Protein AF-A0A8T4S093-F1 (afdb_monomer)

Solvent-accessible surface area (backbone atoms only — not comparable to full-atom values): 8657 Å² total; per-residue (Å²): 96,50,71,51,49,51,52,54,47,57,54,50,24,70,77,68,69,45,74,63,72,78,80,44,56,92,46,58,58,62,75,50,86,67,68,88,56,41,54,58,52,50,52,47,36,49,45,55,54,42,50,59,53,42,51,57,48,46,31,45,76,56,46,54,94,47,70,65,33,54,50,51,38,62,74,49,51,79,72,52,46,51,54,55,48,55,51,42,52,52,41,51,50,53,50,50,51,52,52,55,37,60,73,74,58,42,70,68,52,32,45,52,49,56,41,56,47,57,69,49,41,65,64,52,48,54,56,51,50,54,54,53,49,54,49,59,51,50,63,57,54,52,53,61,56,51,63,70,61,73,81,79,130

Structure (mmCIF, N/CA/C/O backbone):
data_AF-A0A8T4S093-F1
#
_entry.id   AF-A0A8T4S093-F1
#
loop_
_atom_site.group_PDB
_atom_site.id
_atom_site.type_symbol
_atom_site.label_atom_id
_atom_site.label_alt_id
_atom_site.label_comp_id
_atom_site.label_asym_id
_atom_site.label_entity_id
_atom_site.label_seq_id
_atom_site.pdbx_PDB_ins_code
_atom_site.Cartn_x
_atom_site.Cartn_y
_atom_site.Cartn_z
_atom_site.occupancy
_atom_site.B_iso_or_equiv
_atom_site.auth_seq_id
_atom_site.auth_comp_id
_atom_site.auth_asym_id
_atom_site.auth_atom_id
_atom_site.pdbx_PDB_model_num
ATOM 1 N N . MET A 1 1 ? 2.938 11.366 22.147 1.00 62.44 1 MET A N 1
ATOM 2 C CA . MET A 1 1 ? 2.253 11.247 20.845 1.00 62.44 1 MET A CA 1
ATOM 3 C C . MET A 1 1 ? 2.481 9.872 20.231 1.00 62.44 1 MET A C 1
ATOM 5 O O . MET A 1 1 ? 1.595 9.044 20.375 1.00 62.44 1 MET A O 1
ATOM 9 N N . ALA A 1 2 ? 3.672 9.538 19.713 1.00 69.19 2 ALA A N 1
ATOM 10 C CA . ALA A 1 2 ? 3.949 8.188 19.184 1.00 69.19 2 ALA A CA 1
ATOM 11 C C . ALA A 1 2 ? 3.668 7.047 20.194 1.00 69.19 2 ALA A C 1
ATOM 13 O O . ALA A 1 2 ? 3.056 6.035 19.854 1.00 69.19 2 ALA A O 1
ATOM 14 N N . ASP A 1 3 ? 4.028 7.242 21.469 1.00 78.38 3 ASP A N 1
ATOM 15 C CA . ASP A 1 3 ? 3.735 6.274 22.539 1.00 78.38 3 ASP A CA 1
ATOM 16 C C . ASP A 1 3 ? 2.236 6.120 22.844 1.00 78.38 3 ASP A C 1
ATOM 18 O O . ASP A 1 3 ? 1.804 5.084 23.350 1.00 78.38 3 ASP A O 1
ATOM 22 N N . GLU A 1 4 ? 1.434 7.144 22.560 1.00 83.38 4 GLU A N 1
ATOM 23 C CA . GLU A 1 4 ? -0.010 7.151 22.801 1.00 83.38 4 GLU A CA 1
ATOM 24 C C . GLU A 1 4 ? -0.753 6.418 21.684 1.00 83.38 4 GLU A C 1
ATOM 26 O O . GLU A 1 4 ? -1.546 5.518 21.963 1.00 83.38 4 GLU A O 1
ATOM 31 N N . VAL A 1 5 ? -0.390 6.703 20.429 1.00 86.25 5 VAL A N 1
ATOM 32 C CA . VAL A 1 5 ? -0.848 5.965 19.243 1.00 86.25 5 VAL A CA 1
ATOM 33 C C . VAL A 1 5 ? -0.548 4.473 19.391 1.00 86.25 5 VAL A C 1
ATOM 35 O O . VAL A 1 5 ? -1.433 3.635 19.213 1.00 86.25 5 VAL A O 1
ATOM 38 N N . ARG A 1 6 ? 0.677 4.122 19.806 1.00 86.31 6 ARG A N 1
ATOM 39 C CA . ARG A 1 6 ? 1.077 2.726 20.025 1.00 86.31 6 ARG A CA 1
ATOM 40 C C . ARG A 1 6 ? 0.246 2.047 21.117 1.00 86.31 6 ARG A C 1
ATOM 42 O O . ARG A 1 6 ? -0.212 0.924 20.920 1.00 86.31 6 ARG A O 1
ATOM 49 N N . LYS A 1 7 ? 0.021 2.710 22.258 1.00 88.25 7 LYS A N 1
ATOM 50 C CA . LYS A 1 7 ? -0.815 2.162 23.344 1.00 88.25 7 LYS A CA 1
ATOM 51 C C . LYS A 1 7 ? -2.244 1.910 22.879 1.00 88.25 7 LYS A C 1
ATOM 53 O O . LYS A 1 7 ? -2.767 0.818 23.095 1.00 88.25 7 LYS A O 1
ATOM 58 N N . ARG A 1 8 ? -2.846 2.890 22.203 1.00 89.00 8 ARG A N 1
ATOM 59 C CA . ARG A 1 8 ? -4.214 2.783 21.696 1.00 89.00 8 ARG A CA 1
ATOM 60 C C . ARG A 1 8 ? -4.344 1.680 20.649 1.00 89.00 8 ARG A C 1
ATOM 62 O O . ARG A 1 8 ? -5.293 0.898 20.689 1.00 89.00 8 ARG A O 1
ATOM 69 N N . TYR A 1 9 ? -3.364 1.563 19.759 1.00 90.81 9 TYR A N 1
ATOM 70 C CA . TYR A 1 9 ? -3.317 0.474 18.792 1.00 90.81 9 TYR A CA 1
ATOM 71 C C . TYR A 1 9 ? -3.250 -0.896 19.475 1.00 90.81 9 TYR A C 1
ATOM 73 O O . TYR A 1 9 ? -3.978 -1.801 19.085 1.00 90.81 9 TYR A O 1
ATOM 81 N N . GLU A 1 10 ? -2.444 -1.066 20.527 1.00 90.56 10 GLU A N 1
ATOM 82 C CA . GLU A 1 10 ? -2.359 -2.343 21.252 1.00 90.56 10 GLU A CA 1
ATOM 83 C C . GLU A 1 10 ? -3.682 -2.741 21.937 1.00 90.56 10 GLU A C 1
ATOM 85 O O . GLU A 1 10 ? -3.986 -3.933 22.045 1.00 90.56 10 GLU A O 1
ATOM 90 N N . GLU A 1 11 ? -4.508 -1.780 22.359 1.00 91.69 11 GLU A N 1
ATOM 91 C CA . GLU A 1 11 ? -5.872 -2.051 22.835 1.00 91.69 11 GLU A CA 1
ATOM 92 C C . GLU A 1 11 ? -6.772 -2.562 21.701 1.00 91.69 11 GLU A C 1
ATOM 94 O O . GLU A 1 11 ? -7.404 -3.618 21.822 1.00 91.69 11 GLU A O 1
ATOM 99 N N . LEU A 1 12 ? -6.786 -1.848 20.572 1.00 91.81 12 LEU A N 1
ATOM 100 C CA . LEU A 1 12 ? -7.588 -2.191 19.393 1.00 91.81 12 LEU A CA 1
ATOM 101 C C . LEU A 1 12 ? -7.156 -3.524 18.778 1.00 91.81 12 LEU A C 1
ATOM 103 O O . LEU A 1 12 ? -7.988 -4.335 18.375 1.00 91.81 12 LEU A O 1
ATOM 107 N N . LYS A 1 13 ? -5.856 -3.805 18.786 1.00 92.44 13 LYS A N 1
ATOM 108 C CA . LYS A 1 13 ? -5.265 -5.061 18.336 1.00 92.44 13 LYS A CA 1
ATOM 109 C C . LYS A 1 13 ? -5.773 -6.252 19.130 1.00 92.44 13 LYS A C 1
ATOM 111 O O . LYS A 1 13 ? -6.075 -7.281 18.534 1.00 92.44 13 LYS A O 1
ATOM 116 N N . LYS A 1 14 ? -5.924 -6.128 20.451 1.00 92.19 14 LYS A N 1
ATOM 117 C CA . LYS A 1 14 ? -6.518 -7.192 21.279 1.00 92.19 14 LYS A CA 1
ATOM 118 C C . LYS A 1 14 ? -8.002 -7.379 20.973 1.00 92.19 14 LYS A C 1
ATOM 120 O O . LYS A 1 14 ? -8.459 -8.517 20.904 1.00 92.19 14 LYS A O 1
ATOM 125 N N . ARG A 1 15 ? -8.734 -6.279 20.766 1.00 92.50 15 ARG A N 1
ATOM 126 C CA . ARG A 1 15 ? -10.174 -6.294 20.462 1.00 92.50 15 ARG A CA 1
ATOM 127 C C . ARG A 1 15 ? -10.480 -6.923 19.099 1.00 92.50 15 ARG A C 1
ATOM 129 O O . ARG A 1 15 ? -11.417 -7.707 18.999 1.00 92.50 15 ARG A O 1
ATOM 136 N N . HIS A 1 16 ? -9.664 -6.627 18.087 1.00 92.25 16 HIS A N 1
ATOM 137 C CA . HIS A 1 16 ? -9.928 -6.978 16.683 1.00 92.25 16 HIS A CA 1
ATOM 138 C C . HIS A 1 16 ? -8.949 -7.980 16.067 1.00 92.25 16 HIS A C 1
ATOM 140 O O . HIS A 1 16 ? -9.084 -8.335 14.901 1.00 92.25 16 HIS A O 1
ATOM 146 N N . LYS A 1 17 ? -7.970 -8.472 16.837 1.00 92.19 17 LYS A N 1
ATOM 147 C CA . LYS A 1 17 ? -6.898 -9.370 16.364 1.00 92.19 17 LYS A CA 1
ATOM 148 C C . LYS A 1 17 ? -6.108 -8.770 15.193 1.00 92.19 17 LYS A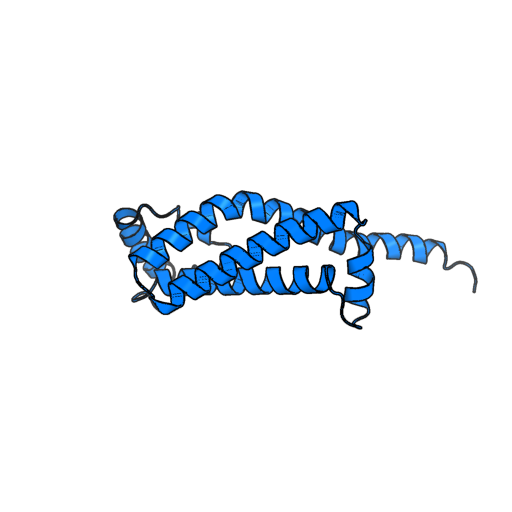 C 1
ATOM 150 O O . LYS A 1 17 ? -5.852 -9.451 14.199 1.00 92.19 17 LYS A O 1
ATOM 155 N N . LEU A 1 18 ? -5.750 -7.491 15.315 1.00 92.62 18 LEU A N 1
ATOM 156 C CA . LEU A 1 18 ? -4.972 -6.788 14.294 1.00 92.62 18 LEU A CA 1
ATOM 157 C C . LEU A 1 18 ? -3.524 -7.312 14.221 1.00 92.62 18 LEU A C 1
ATOM 159 O O . LEU A 1 18 ? -3.028 -7.910 15.186 1.00 92.62 18 LEU A O 1
ATOM 163 N N . PRO A 1 19 ? -2.827 -7.068 13.100 1.00 91.06 19 PRO A N 1
ATOM 164 C CA . PRO A 1 19 ? -1.395 -7.328 12.971 1.00 91.06 19 PRO A CA 1
ATOM 165 C C . PRO A 1 19 ? -0.545 -6.529 13.965 1.00 91.06 19 PRO A C 1
ATOM 167 O O . PRO A 1 19 ? -1.033 -5.659 14.696 1.00 91.06 19 PRO A O 1
ATOM 170 N N . LYS A 1 20 ? 0.753 -6.832 14.025 1.00 90.75 20 LYS A N 1
ATOM 171 C CA . LYS A 1 20 ? 1.664 -6.118 14.927 1.00 90.75 20 LYS A CA 1
ATOM 172 C C . LYS A 1 20 ? 1.874 -4.671 14.468 1.00 90.75 20 LYS A C 1
ATOM 174 O O . LYS A 1 20 ? 1.807 -4.388 13.277 1.00 90.75 20 LYS A O 1
ATOM 179 N N . PHE A 1 21 ? 2.145 -3.767 15.410 1.00 86.50 21 PHE A N 1
ATOM 180 C CA . PHE A 1 21 ? 2.346 -2.344 15.110 1.00 86.50 21 PHE A CA 1
ATOM 181 C C . PHE A 1 21 ? 3.512 -2.125 14.134 1.00 86.50 21 PHE A C 1
ATOM 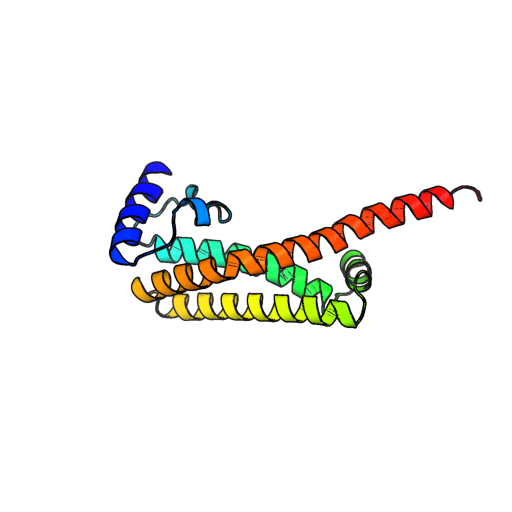183 O O . PHE A 1 21 ? 3.434 -1.275 13.257 1.00 86.50 21 PHE A O 1
ATOM 190 N N . GLU A 1 22 ? 4.563 -2.940 14.234 1.00 86.75 22 GLU A N 1
ATOM 191 C CA . GLU A 1 22 ? 5.741 -2.883 13.364 1.00 86.75 22 GLU A CA 1
ATOM 192 C C . GLU A 1 22 ? 5.396 -3.129 11.884 1.00 86.75 22 GLU A C 1
ATOM 194 O O . GLU A 1 22 ? 6.068 -2.628 10.988 1.00 86.75 22 GLU A O 1
ATOM 199 N N . GLU A 1 23 ? 4.312 -3.858 11.600 1.00 87.19 23 GLU A N 1
ATOM 200 C CA . GLU A 1 23 ? 3.855 -4.105 10.225 1.00 87.19 23 GLU A CA 1
ATOM 201 C C . GLU A 1 23 ? 3.254 -2.848 9.573 1.00 87.19 23 GLU A C 1
ATOM 203 O O . GLU A 1 23 ? 3.107 -2.800 8.351 1.00 87.19 23 GLU A O 1
ATOM 208 N N . LEU A 1 24 ? 2.953 -1.818 10.371 1.00 87.12 24 LEU A N 1
ATOM 209 C CA . LEU A 1 24 ? 2.398 -0.542 9.927 1.00 87.12 24 LEU A CA 1
ATOM 210 C C . LEU A 1 24 ? 3.441 0.584 9.810 1.00 87.12 24 LEU A C 1
ATOM 212 O O . LEU A 1 24 ? 3.109 1.663 9.320 1.00 87.12 24 LEU A O 1
ATOM 216 N N . GLU A 1 25 ? 4.699 0.366 10.210 1.00 81.31 25 GLU A N 1
ATOM 217 C CA . GLU A 1 25 ? 5.730 1.423 10.211 1.00 81.31 25 GLU A CA 1
ATOM 218 C C . GLU A 1 25 ? 5.958 2.043 8.822 1.00 81.31 25 GLU A C 1
ATOM 220 O O . GLU A 1 25 ? 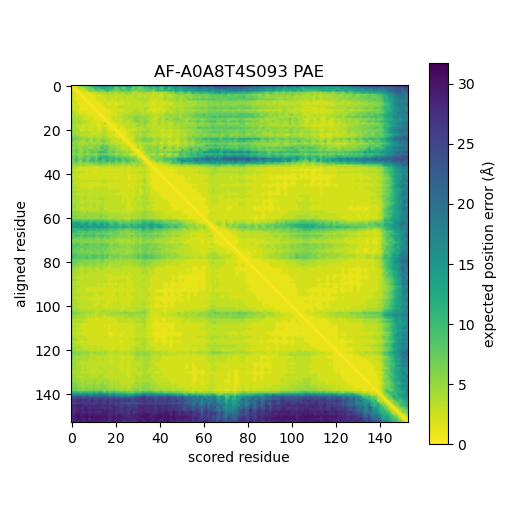6.182 3.248 8.707 1.00 81.31 25 GLU A O 1
ATOM 225 N N . GLY A 1 26 ? 5.804 1.257 7.750 1.00 81.88 26 GLY A N 1
ATOM 226 C CA . GLY A 1 26 ? 5.927 1.736 6.365 1.00 81.88 26 GLY A CA 1
ATOM 227 C C . GLY A 1 26 ? 4.872 2.767 5.928 1.00 81.88 26 GLY A C 1
ATOM 228 O O . GLY A 1 26 ? 5.007 3.359 4.854 1.00 81.88 26 GLY A O 1
ATOM 229 N N . PHE A 1 27 ? 3.842 2.997 6.746 1.00 88.69 27 PHE A N 1
ATOM 230 C CA . PHE A 1 27 ? 2.738 3.926 6.480 1.00 88.69 27 PHE A CA 1
ATOM 231 C C . PHE A 1 27 ? 2.794 5.191 7.346 1.00 88.69 27 PHE A C 1
ATOM 233 O O . PHE A 1 27 ? 1.834 5.951 7.359 1.00 88.69 27 PHE A O 1
ATOM 240 N N . GLN A 1 28 ? 3.895 5.427 8.073 1.00 82.94 28 GLN A N 1
ATOM 241 C CA . GLN A 1 28 ? 4.105 6.654 8.863 1.00 82.94 28 GLN A CA 1
ATOM 242 C C . GLN A 1 28 ? 3.001 6.924 9.903 1.00 82.94 28 GLN A C 1
ATOM 244 O O . GLN A 1 28 ? 2.697 8.060 10.249 1.00 82.94 28 GLN A O 1
ATOM 249 N N . ILE A 1 29 ? 2.410 5.864 10.461 1.00 83.50 29 ILE A N 1
ATOM 250 C CA . ILE A 1 29 ? 1.319 5.980 11.444 1.00 83.50 29 ILE A CA 1
ATOM 251 C C . ILE A 1 29 ? 1.756 6.600 12.782 1.00 83.50 29 ILE A C 1
ATOM 253 O O . ILE A 1 29 ? 0.918 6.974 13.596 1.00 83.50 29 ILE A O 1
ATOM 257 N N . SER A 1 30 ? 3.064 6.697 13.032 1.00 76.75 30 SER A N 1
ATOM 258 C CA . SER A 1 30 ? 3.624 7.321 14.237 1.00 76.75 30 SER A CA 1
ATOM 259 C C . SER A 1 30 ? 3.395 8.834 14.293 1.00 76.75 30 SER A C 1
ATOM 261 O O . SER A 1 30 ? 3.472 9.404 15.381 1.00 76.75 30 SER A O 1
ATOM 263 N N . ASP A 1 31 ? 3.096 9.451 13.146 1.00 78.81 31 ASP A N 1
ATOM 264 C CA . ASP A 1 31 ? 2.889 10.894 12.999 1.00 78.81 31 ASP A CA 1
ATOM 265 C C . ASP A 1 31 ? 1.419 11.302 13.214 1.00 78.81 31 ASP A C 1
ATOM 267 O O . ASP A 1 31 ? 1.073 12.473 13.086 1.00 78.81 31 ASP A O 1
ATOM 271 N N . LEU A 1 32 ? 0.536 10.347 13.535 1.00 82.69 32 LEU A N 1
ATOM 272 C CA . LEU A 1 32 ? -0.880 10.620 13.775 1.00 82.69 32 LEU A CA 1
ATOM 273 C C . LEU A 1 32 ? -1.077 11.408 15.079 1.00 82.69 32 LEU A C 1
ATOM 275 O O . LEU A 1 32 ? -0.626 10.997 16.152 1.00 82.69 32 LEU A O 1
ATOM 279 N N . GLU A 1 33 ? -1.785 12.533 14.977 1.00 74.62 33 GLU A N 1
ATOM 280 C CA . GLU A 1 33 ? -2.114 13.401 16.114 1.00 74.62 33 GLU A CA 1
ATOM 281 C C . GLU A 1 33 ? -3.429 12.989 16.797 1.00 74.62 33 GLU A C 1
ATOM 283 O O . GLU A 1 33 ? -3.558 13.117 18.015 1.00 74.62 33 GLU A O 1
ATOM 288 N N . GLU A 1 34 ? -4.380 12.434 16.036 1.00 73.44 34 GLU A N 1
ATOM 289 C CA . GLU A 1 34 ? -5.696 12.016 16.527 1.00 73.44 34 GLU A CA 1
ATOM 290 C C . GLU A 1 34 ? -5.752 10.512 16.843 1.00 73.44 34 GLU A C 1
ATOM 292 O O . GLU A 1 34 ? -5.449 9.655 16.011 1.00 73.44 34 GLU A O 1
ATOM 297 N N . THR A 1 35 ? -6.186 10.169 18.060 1.00 77.81 35 THR A N 1
ATOM 298 C CA . THR A 1 35 ? -6.305 8.773 18.527 1.00 77.81 35 THR A CA 1
ATOM 299 C C . THR A 1 35 ? -7.751 8.286 18.658 1.00 77.81 35 THR A C 1
ATOM 301 O O . THR A 1 35 ? -7.976 7.085 18.851 1.00 77.81 35 THR A O 1
ATOM 304 N N . GLU A 1 36 ? -8.736 9.184 18.525 1.00 81.19 36 GLU A N 1
ATOM 305 C CA . GLU A 1 36 ? -10.166 8.877 18.671 1.00 81.19 36 GLU A CA 1
ATOM 306 C C . GLU A 1 36 ? -10.661 7.942 17.556 1.00 81.19 36 GLU A C 1
ATOM 308 O O . GLU A 1 36 ? -11.293 6.923 17.841 1.00 81.19 36 GLU A O 1
ATOM 313 N N . PHE A 1 37 ? -10.258 8.203 16.308 1.00 87.81 37 PHE A N 1
ATOM 314 C CA . PHE A 1 37 ? -10.610 7.407 15.124 1.00 87.81 37 PHE A CA 1
ATOM 315 C C . PHE A 1 37 ? -9.402 6.684 14.515 1.00 87.81 37 PHE A C 1
ATOM 317 O O . PHE A 1 37 ? -9.273 6.566 13.298 1.00 87.81 37 PHE A O 1
ATOM 324 N N . LEU A 1 38 ? -8.523 6.147 15.368 1.00 92.50 38 LEU A N 1
ATOM 325 C CA . LEU A 1 38 ? -7.209 5.636 14.962 1.00 92.50 38 LEU A CA 1
ATOM 326 C C . LEU A 1 38 ? -7.235 4.633 13.790 1.00 92.50 38 LEU A C 1
ATOM 328 O O . LEU A 1 38 ? -6.365 4.682 12.928 1.00 92.50 38 LEU A O 1
ATOM 332 N N . LEU A 1 39 ? -8.212 3.719 13.720 1.00 94.69 39 LEU A N 1
ATOM 333 C CA . LEU A 1 39 ? -8.278 2.760 12.603 1.00 94.69 39 LEU A CA 1
ATOM 334 C C . LEU A 1 39 ? -8.659 3.424 11.272 1.00 94.69 39 LEU A C 1
ATOM 336 O O . LEU A 1 39 ? -8.156 3.009 10.231 1.00 94.69 39 LEU A O 1
ATOM 340 N N . SER A 1 40 ? -9.505 4.458 11.306 1.00 94.81 40 SER A N 1
ATOM 341 C CA . SER A 1 40 ? -9.816 5.262 10.119 1.00 94.81 40 SER A CA 1
ATOM 342 C C . SER A 1 40 ? -8.573 6.001 9.632 1.00 94.81 40 SER A C 1
ATOM 344 O O . SER A 1 40 ? -8.279 5.975 8.439 1.00 94.81 40 SER A O 1
ATOM 346 N N . GLU A 1 41 ? -7.803 6.582 10.552 1.00 94.12 41 GLU A N 1
ATOM 347 C CA . GLU A 1 41 ? -6.554 7.278 10.229 1.00 94.12 41 GLU A CA 1
ATOM 348 C C . GLU A 1 41 ? -5.502 6.333 9.635 1.00 94.12 41 GLU A C 1
ATOM 350 O O . GLU A 1 41 ? -4.895 6.627 8.605 1.00 94.12 41 GLU A O 1
ATOM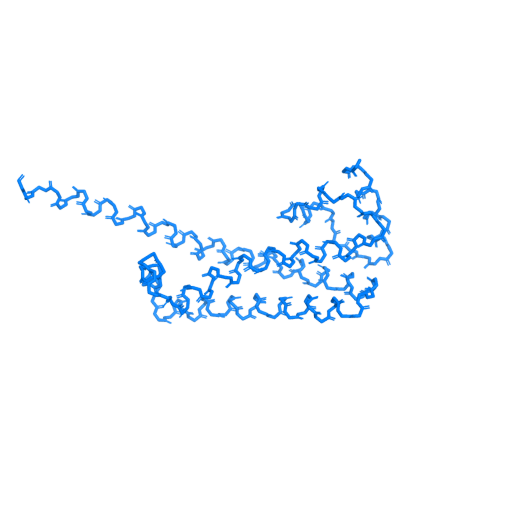 355 N N . ILE A 1 42 ? -5.339 5.139 10.216 1.00 94.94 42 ILE A N 1
ATOM 356 C CA . ILE A 1 42 ? -4.450 4.105 9.668 1.00 94.94 42 ILE A CA 1
ATOM 357 C C . ILE A 1 42 ? -4.894 3.697 8.258 1.00 94.94 42 ILE A C 1
ATOM 359 O O . ILE A 1 42 ? -4.061 3.607 7.354 1.00 94.94 42 ILE A O 1
ATOM 363 N N . ARG A 1 43 ? -6.198 3.474 8.036 1.00 96.00 43 ARG A N 1
ATOM 364 C CA . ARG A 1 43 ? -6.739 3.201 6.695 1.00 96.00 43 ARG A CA 1
ATOM 365 C C . ARG A 1 43 ? -6.447 4.359 5.735 1.00 96.00 43 ARG A C 1
ATOM 367 O O . ARG A 1 43 ? -6.086 4.102 4.589 1.00 96.00 43 ARG A O 1
ATOM 374 N N . GLY A 1 44 ? -6.571 5.606 6.190 1.00 94.88 44 GLY A N 1
ATOM 375 C CA . GLY A 1 44 ? -6.215 6.802 5.425 1.00 94.88 44 GLY A CA 1
ATOM 376 C C . GLY A 1 44 ? -4.756 6.780 4.971 1.00 94.88 44 GLY A C 1
ATOM 377 O O . GLY A 1 44 ? -4.488 6.890 3.777 1.00 94.88 44 GLY A O 1
ATOM 378 N N . LYS A 1 45 ? -3.823 6.504 5.889 1.00 95.06 45 LYS A N 1
ATOM 379 C CA . LYS A 1 45 ? -2.389 6.370 5.579 1.00 95.06 45 LYS A CA 1
ATOM 380 C C . LYS A 1 45 ? -2.062 5.218 4.634 1.00 95.06 45 LYS A C 1
ATOM 382 O O . LYS A 1 45 ? -1.204 5.346 3.760 1.00 95.06 45 LYS A O 1
ATOM 387 N N . ILE A 1 46 ? -2.771 4.099 4.758 1.00 96.12 46 ILE A N 1
ATOM 388 C CA . ILE A 1 46 ? -2.703 3.014 3.773 1.00 96.12 46 ILE A CA 1
ATOM 389 C C . ILE A 1 46 ? -3.197 3.504 2.402 1.00 96.12 46 ILE A C 1
ATOM 391 O O . ILE A 1 46 ? -2.567 3.210 1.388 1.00 96.12 46 ILE A O 1
ATOM 395 N N . GLY A 1 47 ? -4.288 4.273 2.372 1.00 95.81 47 GLY A N 1
ATOM 396 C CA . GLY A 1 47 ? -4.839 4.896 1.167 1.00 95.81 47 GLY A CA 1
ATOM 397 C C . GLY A 1 47 ? -3.841 5.809 0.455 1.00 95.81 47 GLY A C 1
ATOM 398 O O . GLY A 1 47 ? -3.604 5.614 -0.732 1.00 95.81 47 GLY A O 1
ATOM 399 N N . GLU A 1 48 ? -3.184 6.717 1.182 1.00 94.69 48 GLU A N 1
ATOM 400 C CA . GLU A 1 48 ? -2.134 7.597 0.637 1.00 94.69 48 GLU A CA 1
ATOM 401 C C . GLU A 1 48 ? -1.025 6.786 -0.057 1.00 94.69 48 GLU A C 1
ATOM 403 O O . GLU A 1 48 ? -0.609 7.095 -1.176 1.00 94.69 48 GLU A O 1
ATOM 408 N N . ARG A 1 49 ? -0.573 5.695 0.578 1.00 94.69 49 ARG A N 1
ATOM 409 C CA . ARG A 1 49 ? 0.438 4.805 -0.009 1.00 94.69 49 ARG A CA 1
ATOM 410 C C . ARG A 1 49 ? -0.075 4.093 -1.262 1.00 94.69 49 ARG A C 1
ATOM 412 O O . ARG A 1 49 ? 0.672 3.965 -2.231 1.00 94.69 49 ARG A O 1
ATOM 419 N N . LEU A 1 50 ? -1.314 3.605 -1.230 1.00 96.12 50 LEU A N 1
ATOM 420 C CA . LEU A 1 50 ? -1.947 2.938 -2.367 1.00 96.12 50 LEU A CA 1
ATOM 421 C C . LEU A 1 50 ? -2.086 3.876 -3.563 1.00 96.12 50 LEU A C 1
ATOM 423 O O . LEU A 1 50 ? -1.827 3.440 -4.680 1.00 96.12 50 LEU A O 1
ATOM 427 N N . ASP A 1 51 ? -2.458 5.136 -3.341 1.00 95.00 51 ASP A N 1
ATOM 428 C CA . ASP A 1 51 ? -2.621 6.118 -4.411 1.00 95.00 51 ASP A CA 1
ATOM 429 C C . ASP A 1 51 ? -1.288 6.454 -5.080 1.00 95.00 51 ASP A C 1
ATOM 431 O O . ASP A 1 51 ? -1.212 6.389 -6.306 1.00 95.00 51 ASP A O 1
ATOM 435 N N . ALA A 1 52 ? -0.222 6.671 -4.302 1.00 95.00 52 ALA A N 1
ATOM 436 C CA . ALA A 1 52 ? 1.118 6.884 -4.853 1.00 95.00 52 ALA A CA 1
ATOM 437 C C . ALA A 1 52 ? 1.587 5.696 -5.715 1.00 95.00 52 ALA A C 1
ATOM 439 O O . ALA A 1 52 ? 2.107 5.874 -6.815 1.00 95.00 52 ALA A O 1
ATOM 440 N N . CYS A 1 53 ? 1.371 4.459 -5.250 1.00 95.94 53 CYS A N 1
ATOM 441 C CA . CYS A 1 53 ? 1.683 3.276 -6.052 1.00 95.94 53 CYS A CA 1
ATOM 442 C C . CYS A 1 53 ? 0.777 3.173 -7.288 1.00 95.94 53 CYS A C 1
ATOM 444 O O . CYS A 1 53 ? 1.243 2.845 -8.372 1.00 95.94 53 CYS A O 1
ATOM 446 N N . ARG A 1 54 ? -0.524 3.432 -7.151 1.00 95.75 54 ARG A N 1
ATOM 447 C CA . ARG A 1 54 ? -1.482 3.347 -8.256 1.00 95.75 54 ARG A CA 1
ATOM 448 C C . ARG A 1 54 ? -1.138 4.337 -9.368 1.00 95.75 54 ARG A C 1
ATOM 450 O O . ARG A 1 54 ? -1.246 3.955 -10.529 1.00 95.75 54 ARG A O 1
ATOM 457 N N . GLU A 1 55 ? -0.788 5.572 -9.025 1.00 95.19 55 GLU A N 1
ATOM 458 C CA . GLU A 1 55 ? -0.422 6.622 -9.980 1.00 95.19 55 GLU A CA 1
ATOM 459 C C . GLU A 1 55 ? 0.766 6.181 -10.835 1.00 95.19 55 GLU A C 1
ATOM 461 O O . GLU A 1 55 ? 0.599 6.014 -12.041 1.00 95.19 55 GLU A O 1
ATOM 466 N N . PHE A 1 56 ? 1.875 5.797 -10.197 1.00 95.88 56 PHE A N 1
ATOM 467 C CA . PHE A 1 56 ? 3.060 5.270 -10.882 1.00 95.88 56 PHE A CA 1
ATOM 468 C C . PHE A 1 56 ? 2.728 4.105 -11.834 1.00 95.88 56 PHE A C 1
ATOM 470 O O . PHE A 1 56 ? 3.110 4.088 -13.001 1.00 95.88 56 PHE A O 1
ATOM 477 N N . PHE A 1 57 ? 1.952 3.119 -11.371 1.00 96.56 57 PHE A N 1
ATOM 478 C CA . PHE A 1 57 ? 1.575 1.979 -12.215 1.00 96.56 57 PHE A CA 1
ATOM 479 C C . PHE A 1 57 ? 0.616 2.362 -13.350 1.00 96.56 57 PHE A C 1
ATOM 481 O O . PHE A 1 57 ? 0.641 1.737 -14.411 1.00 96.56 57 PHE A O 1
ATOM 488 N N . SER A 1 58 ? -0.238 3.364 -13.142 1.00 94.81 58 SER A N 1
ATOM 489 C CA . SER A 1 58 ? -1.129 3.883 -14.179 1.00 94.81 58 SER A CA 1
ATOM 490 C C . SER A 1 58 ? -0.328 4.516 -15.312 1.00 94.81 58 SER A C 1
ATOM 492 O O . SER A 1 58 ? -0.639 4.256 -16.473 1.00 94.81 58 SER A O 1
ATOM 494 N N . GLU A 1 59 ? 0.704 5.290 -14.980 1.00 93.88 59 GLU A N 1
ATOM 495 C CA . GLU A 1 59 ? 1.595 5.947 -15.942 1.00 93.88 59 GLU A CA 1
ATOM 496 C C . GLU A 1 59 ? 2.433 4.937 -16.736 1.00 93.88 59 GLU A C 1
ATOM 498 O O . GLU A 1 59 ? 2.595 5.084 -17.945 1.00 93.88 59 GLU A O 1
ATOM 503 N N . LEU A 1 60 ? 2.885 3.848 -16.105 1.00 94.12 60 LEU A N 1
ATOM 504 C CA . LEU A 1 60 ? 3.582 2.769 -16.818 1.00 94.12 60 LEU A CA 1
ATOM 505 C C . LEU A 1 60 ? 2.696 2.059 -17.850 1.00 94.12 60 LEU A C 1
ATOM 507 O O . LEU A 1 60 ? 3.171 1.644 -18.910 1.00 94.12 60 LEU A O 1
ATOM 511 N N . LEU A 1 61 ? 1.415 1.870 -17.528 1.00 93.44 61 LEU A N 1
ATOM 512 C CA . LEU A 1 61 ? 0.465 1.144 -18.375 1.00 93.44 61 LEU A CA 1
ATOM 513 C C . LEU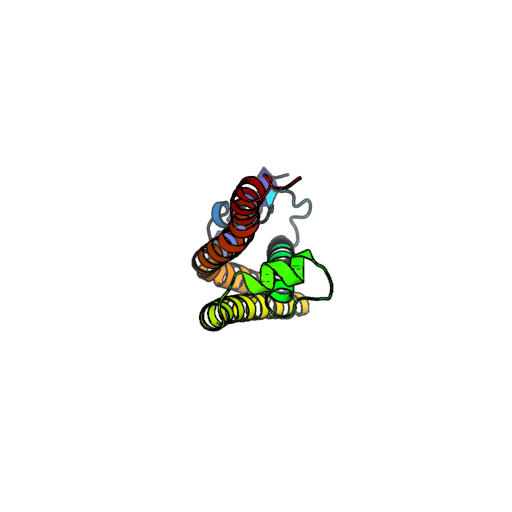 A 1 61 ? -0.147 2.024 -19.463 1.00 93.44 61 LEU A C 1
ATOM 515 O O . LEU A 1 61 ? -0.405 1.546 -20.566 1.00 93.44 61 LEU A O 1
ATOM 519 N N . ASN A 1 62 ? -0.394 3.289 -19.140 1.00 91.69 62 ASN A N 1
ATOM 520 C CA . ASN A 1 62 ? -0.968 4.287 -20.027 1.00 91.69 62 ASN A CA 1
ATOM 521 C C . ASN A 1 62 ? -0.095 5.543 -19.954 1.00 91.69 62 ASN A C 1
ATOM 523 O O . ASN A 1 62 ? -0.463 6.495 -19.265 1.00 91.69 62 ASN A O 1
ATOM 527 N N . PRO A 1 63 ? 1.070 5.533 -20.619 1.00 88.56 63 PRO A N 1
ATOM 528 C CA . PRO A 1 63 ? 1.975 6.666 -20.578 1.00 88.56 63 PRO A CA 1
ATOM 529 C C . PRO A 1 63 ? 1.323 7.874 -21.244 1.00 88.56 63 PRO A C 1
ATOM 531 O O . PRO A 1 63 ? 0.924 7.819 -22.411 1.00 88.56 63 PRO A O 1
ATOM 534 N N . ASP A 1 64 ? 1.242 8.969 -20.496 1.00 85.81 64 ASP A N 1
ATOM 535 C CA . ASP A 1 64 ? 0.923 10.279 -21.050 1.00 85.81 64 ASP A CA 1
ATOM 536 C C . ASP A 1 64 ? 2.076 10.784 -21.936 1.00 85.81 64 ASP A C 1
ATOM 538 O O . ASP A 1 64 ? 3.110 10.135 -22.102 1.00 85.81 64 ASP A O 1
ATOM 542 N N . THR A 1 65 ? 1.925 11.972 -22.525 1.00 89.25 65 THR A N 1
ATOM 543 C CA . THR A 1 65 ? 2.954 12.577 -23.391 1.00 89.25 65 THR A CA 1
ATOM 544 C C . THR A 1 65 ? 4.209 13.044 -22.642 1.00 89.25 65 THR A C 1
ATOM 546 O O . THR A 1 65 ? 5.054 13.713 -23.237 1.00 89.25 65 THR A O 1
ATOM 549 N N . ASP A 1 66 ? 4.322 12.746 -21.347 1.00 92.62 66 ASP A N 1
ATOM 550 C CA . ASP A 1 66 ? 5.523 13.021 -20.570 1.00 92.62 66 ASP A CA 1
ATOM 551 C C . ASP A 1 66 ? 6.685 12.115 -21.038 1.00 92.62 66 ASP A C 1
ATOM 553 O O . ASP A 1 66 ? 6.514 10.893 -21.134 1.00 92.62 66 ASP A O 1
ATOM 557 N N . PRO A 1 67 ? 7.870 12.674 -21.353 1.00 90.81 67 PRO A N 1
ATOM 558 C CA . PRO A 1 67 ? 9.002 11.893 -21.842 1.00 90.81 67 PRO A CA 1
ATOM 559 C C . PRO A 1 67 ? 9.475 10.788 -20.893 1.00 90.81 67 PRO A C 1
ATOM 561 O O . PRO A 1 67 ? 9.908 9.745 -21.386 1.00 90.81 67 PRO A O 1
ATOM 564 N N . ALA A 1 68 ? 9.389 10.986 -19.572 1.00 91.25 68 ALA A N 1
ATOM 565 C CA . ALA A 1 68 ? 9.748 9.952 -18.609 1.00 91.25 68 ALA A CA 1
ATOM 566 C C . ALA A 1 68 ? 8.751 8.793 -18.706 1.00 91.25 68 ALA A C 1
ATOM 568 O O . ALA A 1 68 ? 9.160 7.665 -18.963 1.00 91.25 68 ALA A O 1
ATOM 569 N N . ASN A 1 69 ? 7.447 9.069 -18.673 1.00 90.94 69 ASN A N 1
ATOM 570 C CA . ASN A 1 69 ? 6.412 8.030 -18.772 1.00 90.94 69 ASN A CA 1
ATOM 571 C C . ASN A 1 69 ? 6.507 7.249 -20.101 1.00 90.94 69 ASN A C 1
ATOM 573 O O . ASN A 1 69 ? 6.433 6.014 -20.143 1.00 90.94 69 ASN A O 1
ATOM 577 N N . MET A 1 70 ? 6.744 7.953 -21.215 1.00 91.12 70 MET A N 1
ATOM 578 C CA . MET A 1 70 ? 6.960 7.329 -22.525 1.00 91.12 70 MET A CA 1
ATOM 579 C C . MET A 1 70 ? 8.203 6.435 -22.577 1.00 91.12 70 MET A C 1
ATOM 581 O O . MET A 1 70 ? 8.200 5.447 -23.316 1.00 91.12 70 MET A O 1
ATOM 585 N N . TYR A 1 71 ? 9.262 6.789 -21.850 1.00 92.62 71 TYR A N 1
ATOM 586 C CA . TYR A 1 71 ? 10.474 5.985 -21.738 1.00 92.62 71 TYR A CA 1
ATOM 587 C C . TYR A 1 71 ? 10.244 4.763 -20.841 1.00 92.62 71 TYR A C 1
ATOM 589 O O . TYR A 1 71 ? 10.424 3.627 -21.278 1.00 92.62 71 TYR A O 1
ATOM 597 N N . GLU A 1 72 ? 9.756 4.981 -19.621 1.00 93.81 72 GLU A N 1
ATOM 598 C CA . GLU A 1 72 ? 9.592 3.943 -18.602 1.00 93.81 72 GLU A CA 1
ATOM 599 C C . GLU A 1 72 ? 8.598 2.850 -19.026 1.00 93.81 72 GLU A C 1
ATOM 601 O O . GLU A 1 72 ? 8.821 1.663 -18.789 1.00 93.81 72 GLU A O 1
ATOM 606 N N . SER A 1 73 ? 7.542 3.208 -19.761 1.00 91.12 73 SER A N 1
ATOM 607 C CA . SER A 1 73 ? 6.584 2.239 -20.324 1.00 91.12 73 SER A CA 1
ATOM 608 C C . SER A 1 73 ? 7.185 1.273 -21.363 1.00 91.12 73 SER A C 1
ATOM 610 O O . SER A 1 73 ? 6.566 0.252 -21.695 1.00 91.12 73 SER A O 1
ATOM 612 N N . ARG A 1 74 ? 8.381 1.565 -21.897 1.00 91.44 74 ARG A N 1
ATOM 613 C CA . ARG A 1 74 ? 9.117 0.704 -22.846 1.00 91.44 74 ARG A CA 1
ATOM 614 C C . ARG A 1 74 ? 10.079 -0.260 -22.162 1.00 91.44 74 ARG A C 1
ATOM 616 O O . ARG A 1 74 ? 10.560 -1.173 -22.825 1.00 91.44 74 ARG A O 1
ATOM 623 N N . VAL A 1 75 ? 10.332 -0.082 -20.864 1.00 93.62 75 VAL A N 1
ATOM 624 C CA . VAL A 1 75 ? 11.210 -0.956 -20.068 1.00 93.62 75 VAL A CA 1
ATOM 625 C C . VAL A 1 75 ? 10.696 -2.395 -20.056 1.00 93.62 75 VAL A C 1
ATOM 627 O O . VAL A 1 75 ? 11.484 -3.335 -20.007 1.00 93.62 75 VAL A O 1
ATOM 630 N N . PHE A 1 76 ? 9.376 -2.566 -20.138 1.00 93.12 76 PHE A N 1
ATOM 631 C CA . PHE A 1 76 ? 8.708 -3.857 -20.048 1.00 93.12 76 PHE A CA 1
ATOM 632 C C . PHE A 1 76 ? 8.265 -4.372 -21.418 1.00 93.12 76 PHE A C 1
ATOM 634 O O . PHE A 1 76 ? 7.631 -3.656 -22.202 1.00 93.12 76 PHE A O 1
ATOM 641 N N . SER A 1 77 ? 8.519 -5.653 -21.671 1.00 91.62 77 SER A N 1
ATOM 642 C CA . SER A 1 77 ? 7.930 -6.397 -22.786 1.00 91.62 77 SER A CA 1
ATOM 643 C C . SER A 1 77 ? 6.412 -6.554 -22.631 1.00 91.62 77 SER A C 1
ATOM 645 O O . SER A 1 77 ? 5.852 -6.389 -21.547 1.00 91.62 77 SER A O 1
ATOM 647 N N . ASP A 1 78 ? 5.721 -6.949 -23.703 1.00 88.50 78 ASP A N 1
ATOM 648 C CA . ASP A 1 78 ? 4.270 -7.192 -23.656 1.00 88.50 78 ASP A CA 1
ATOM 649 C C . ASP A 1 78 ? 3.874 -8.279 -22.640 1.00 88.50 78 ASP A C 1
ATOM 651 O O . ASP A 1 78 ? 2.796 -8.217 -22.046 1.00 88.50 78 ASP A O 1
ATOM 655 N N . ALA A 1 79 ? 4.750 -9.262 -22.406 1.00 89.00 79 ALA A N 1
ATOM 656 C CA . ALA A 1 79 ? 4.536 -10.289 -21.392 1.00 89.00 79 ALA A CA 1
ATOM 657 C C . ALA A 1 79 ? 4.653 -9.712 -19.971 1.00 89.00 79 ALA A C 1
ATOM 659 O O . ALA A 1 79 ? 3.779 -9.957 -19.141 1.00 89.00 79 ALA A O 1
ATOM 660 N N . GLU A 1 80 ? 5.677 -8.898 -19.707 1.00 92.69 80 GLU A N 1
ATOM 661 C CA . GLU A 1 80 ? 5.901 -8.259 -18.401 1.00 92.69 80 GLU A CA 1
ATOM 662 C C . GLU A 1 80 ? 4.834 -7.198 -18.095 1.00 92.69 80 GLU A C 1
ATOM 664 O O . GLU A 1 80 ? 4.387 -7.072 -16.957 1.00 92.69 80 GLU A O 1
ATOM 669 N N . LYS A 1 81 ? 4.312 -6.500 -19.113 1.00 92.94 81 LYS A N 1
ATOM 670 C CA . LYS A 1 81 ? 3.182 -5.565 -18.959 1.00 92.94 81 LYS A CA 1
ATOM 671 C C . LYS A 1 81 ? 1.932 -6.226 -18.386 1.00 92.94 81 LYS A C 1
ATOM 673 O O . LYS A 1 81 ? 1.160 -5.573 -17.684 1.00 92.94 81 LYS A O 1
ATOM 678 N N . LYS A 1 82 ? 1.731 -7.525 -18.629 1.00 94.50 82 LYS A N 1
ATOM 679 C CA . LYS A 1 82 ? 0.648 -8.278 -17.986 1.00 94.50 82 LYS A CA 1
ATO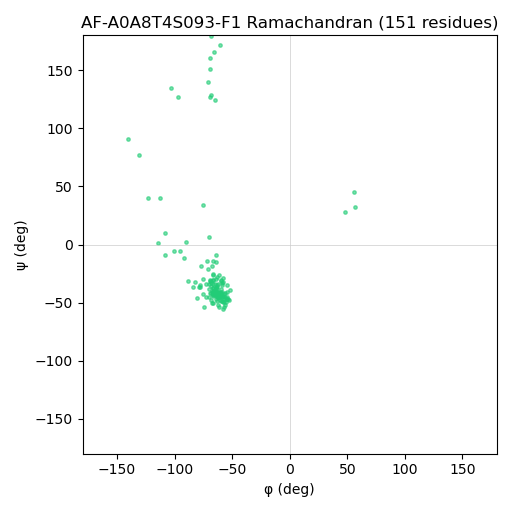M 680 C C . LYS A 1 82 ? 0.853 -8.370 -16.474 1.00 94.50 82 LYS A C 1
ATOM 682 O O . LYS A 1 82 ? -0.113 -8.222 -15.730 1.00 94.50 82 LYS A O 1
ATOM 687 N N . GLU A 1 83 ? 2.086 -8.575 -16.022 1.00 94.94 83 GLU A N 1
ATOM 688 C CA . GLU A 1 83 ? 2.419 -8.632 -14.596 1.00 94.94 83 GLU A CA 1
ATOM 689 C C . GLU A 1 83 ? 2.258 -7.259 -13.936 1.00 94.94 83 GLU A C 1
ATOM 691 O O . GLU A 1 83 ? 1.639 -7.163 -12.873 1.00 94.94 83 GLU A O 1
ATOM 696 N N . VAL A 1 84 ? 2.697 -6.190 -14.612 1.00 96.81 84 VAL A N 1
ATOM 697 C CA . VAL A 1 84 ? 2.444 -4.798 -14.194 1.00 96.81 84 VAL A CA 1
ATOM 698 C C . VAL A 1 84 ? 0.939 -4.546 -14.051 1.00 96.81 84 VAL A C 1
ATOM 700 O O . VAL A 1 84 ? 0.484 -4.017 -13.035 1.00 96.81 84 VAL A O 1
ATOM 703 N N . PHE A 1 85 ? 0.134 -4.991 -15.022 1.00 97.25 85 PHE A N 1
ATOM 704 C CA . PHE A 1 85 ? -1.321 -4.854 -14.970 1.00 97.25 85 PHE A CA 1
ATOM 705 C C . PHE A 1 85 ? -1.969 -5.686 -13.855 1.00 97.25 85 PHE A C 1
ATOM 707 O O . PHE A 1 85 ? -2.925 -5.239 -13.218 1.00 97.25 85 PHE A O 1
ATOM 714 N N . ASP A 1 86 ? -1.466 -6.889 -13.578 1.00 97.12 86 ASP A N 1
ATOM 715 C CA . ASP A 1 86 ? -1.959 -7.723 -12.482 1.00 97.12 86 ASP A CA 1
ATOM 716 C C . ASP A 1 86 ? -1.695 -7.076 -11.114 1.00 97.12 86 ASP A C 1
ATOM 718 O O . ASP A 1 86 ? -2.589 -7.070 -10.261 1.00 97.12 86 ASP A O 1
ATOM 722 N N . VAL A 1 87 ? -0.525 -6.458 -10.928 1.00 98.00 87 VAL A N 1
ATOM 723 C CA . VAL A 1 87 ? -0.211 -5.651 -9.738 1.00 98.00 87 VAL A CA 1
ATOM 724 C C . VAL A 1 87 ? -1.128 -4.429 -9.652 1.00 98.00 87 VAL A C 1
ATOM 726 O O . VAL A 1 87 ? -1.751 -4.205 -8.611 1.00 98.00 87 VAL A O 1
ATOM 729 N N . PHE A 1 88 ? -1.307 -3.696 -10.755 1.00 98.06 88 PHE A N 1
ATOM 730 C CA . PHE A 1 88 ? -2.209 -2.543 -10.816 1.00 98.06 88 PHE A CA 1
ATOM 731 C C . PHE A 1 88 ? -3.653 -2.901 -10.438 1.00 98.06 88 PHE A C 1
ATOM 733 O O . PHE A 1 88 ? -4.282 -2.201 -9.646 1.00 98.06 88 PHE A O 1
ATOM 740 N N . LYS A 1 89 ? -4.185 -4.033 -10.917 1.00 98.12 89 LYS A N 1
ATOM 741 C CA . LYS A 1 89 ? -5.522 -4.509 -10.520 1.00 98.12 89 LYS A CA 1
ATOM 742 C C . LYS A 1 89 ? -5.641 -4.749 -9.016 1.00 98.12 89 LYS A C 1
ATOM 744 O O . LYS A 1 89 ? -6.697 -4.465 -8.450 1.00 98.12 89 LYS A O 1
ATOM 749 N N . ARG A 1 90 ? -4.600 -5.280 -8.364 1.00 98.19 90 ARG A N 1
ATOM 750 C CA . ARG A 1 90 ? -4.609 -5.478 -6.905 1.00 98.19 90 ARG A CA 1
ATOM 751 C C . ARG A 1 90 ? -4.560 -4.152 -6.155 1.00 98.19 90 ARG A C 1
ATOM 753 O O . ARG A 1 90 ? -5.342 -3.984 -5.224 1.00 98.19 90 ARG A O 1
ATOM 760 N N . LEU A 1 91 ? -3.741 -3.197 -6.602 1.00 98.12 91 LEU A N 1
ATOM 761 C CA . LEU A 1 91 ? -3.754 -1.831 -6.064 1.00 98.12 91 LEU A CA 1
ATOM 762 C C . LEU A 1 91 ? -5.158 -1.221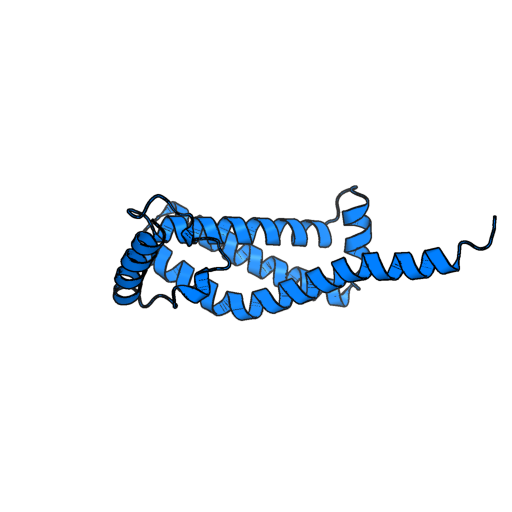 -6.168 1.00 98.12 91 LEU A C 1
ATOM 764 O O . LEU A 1 91 ? -5.716 -0.785 -5.167 1.00 98.12 91 LEU A O 1
ATOM 768 N N . MET A 1 92 ? -5.781 -1.304 -7.347 1.00 98.19 92 MET A N 1
ATOM 769 C CA . MET A 1 92 ? -7.137 -0.801 -7.576 1.00 98.19 92 MET A CA 1
ATOM 770 C C . MET A 1 92 ? -8.181 -1.463 -6.674 1.00 98.19 92 MET A C 1
ATOM 772 O O . MET A 1 92 ? -9.050 -0.768 -6.147 1.00 98.19 92 MET A O 1
ATOM 776 N N . PHE A 1 93 ? -8.104 -2.783 -6.475 1.00 98.50 93 PHE A N 1
ATOM 777 C CA . PHE A 1 93 ? -8.981 -3.493 -5.544 1.00 98.50 93 PHE A CA 1
ATOM 778 C C . PHE A 1 93 ? -8.880 -2.904 -4.132 1.00 98.50 93 PHE A C 1
ATOM 780 O O . PHE A 1 93 ? -9.901 -2.524 -3.562 1.00 98.50 93 PHE A O 1
ATOM 787 N N . TRP A 1 94 ? -7.666 -2.761 -3.595 1.00 98.50 94 TRP A N 1
ATOM 788 C CA . TRP A 1 94 ? -7.463 -2.240 -2.241 1.00 98.50 94 TRP A CA 1
ATOM 789 C C . TRP A 1 94 ? -7.826 -0.762 -2.105 1.00 98.50 94 TRP A C 1
ATOM 791 O O . TRP A 1 94 ? -8.410 -0.377 -1.094 1.00 98.50 94 TRP A O 1
ATOM 801 N N . THR A 1 95 ? -7.585 0.057 -3.132 1.00 97.81 95 THR A N 1
ATOM 802 C CA . THR A 1 95 ? -8.064 1.446 -3.163 1.00 97.81 95 THR A CA 1
ATOM 803 C C . THR A 1 95 ? -9.592 1.501 -3.083 1.00 97.81 95 THR A C 1
ATOM 805 O O . THR A 1 95 ? -10.145 2.304 -2.335 1.00 97.81 95 THR A O 1
ATOM 808 N N . ARG A 1 96 ? -10.305 0.644 -3.830 1.00 98.12 96 ARG A N 1
ATOM 809 C CA . ARG A 1 96 ? -11.778 0.600 -3.792 1.00 98.12 96 ARG A CA 1
ATOM 810 C C . ARG A 1 96 ? -12.310 0.036 -2.478 1.00 98.12 96 ARG A C 1
ATOM 812 O O . ARG A 1 96 ? -13.263 0.600 -1.957 1.00 98.12 96 ARG A O 1
ATOM 819 N N . ALA A 1 97 ? -11.665 -0.981 -1.912 1.00 98.19 97 ALA A N 1
ATOM 820 C CA . ALA A 1 97 ? -12.009 -1.509 -0.593 1.00 98.19 97 ALA A CA 1
ATOM 821 C C . ALA A 1 97 ? -11.817 -0.454 0.513 1.00 98.19 97 ALA A C 1
ATOM 823 O O . ALA A 1 97 ? -12.674 -0.295 1.377 1.00 98.19 97 ALA A O 1
ATOM 824 N N . SER A 1 98 ? -10.732 0.328 0.460 1.00 98.06 98 SER A N 1
ATOM 825 C CA . SER A 1 98 ? -10.507 1.432 1.404 1.00 98.06 98 SER A CA 1
ATOM 826 C C . SER A 1 98 ? -11.598 2.500 1.300 1.00 98.06 98 SER A C 1
ATOM 828 O O . SER A 1 98 ? -12.085 2.982 2.323 1.00 98.06 98 SER A O 1
ATOM 830 N N . LEU A 1 99 ? -12.002 2.850 0.074 1.00 97.50 99 LEU A N 1
ATOM 831 C CA . LEU A 1 99 ? -13.082 3.806 -0.177 1.00 97.50 99 LEU A CA 1
ATOM 832 C C . LEU A 1 99 ? -14.445 3.275 0.294 1.00 97.50 99 LEU A C 1
ATOM 834 O O . LEU A 1 99 ? -15.226 4.020 0.873 1.00 97.50 99 LEU A O 1
ATOM 838 N N . GLU A 1 100 ? -14.743 1.997 0.072 1.00 98.00 100 GLU A N 1
ATOM 839 C CA . GLU A 1 100 ? -15.975 1.371 0.568 1.00 98.00 100 GLU A CA 1
ATOM 840 C C . GLU A 1 100 ? -16.066 1.474 2.095 1.00 98.00 100 GLU A C 1
ATOM 842 O O . GLU A 1 100 ? -17.063 1.949 2.641 1.00 98.00 100 GLU A O 1
ATOM 847 N N . VAL A 1 101 ? -14.984 1.117 2.785 1.00 98.12 101 VAL A N 1
ATOM 848 C CA . VAL A 1 101 ? -14.903 1.172 4.248 1.00 98.12 101 VAL A CA 1
ATOM 849 C C . VAL A 1 101 ? -14.945 2.608 4.767 1.00 98.12 101 VAL A C 1
ATOM 851 O O . VAL A 1 101 ? -15.488 2.845 5.842 1.00 98.12 101 VAL A O 1
ATOM 854 N N . SER A 1 102 ? -14.444 3.589 4.010 1.00 96.69 102 SER A N 1
ATOM 855 C CA . SER A 1 102 ? -14.527 4.997 4.411 1.00 96.69 102 SER A CA 1
ATOM 856 C C . SER A 1 102 ? -15.953 5.539 4.436 1.00 96.69 102 SER A C 1
ATOM 858 O O . SER A 1 102 ? -16.215 6.504 5.145 1.00 96.69 102 SER A O 1
ATOM 860 N N . ILE A 1 103 ? -16.862 4.962 3.641 1.00 96.50 103 ILE A N 1
ATOM 861 C CA . ILE A 1 103 ? -18.260 5.408 3.562 1.00 96.50 103 ILE A CA 1
ATOM 862 C C . ILE A 1 103 ? -19.026 5.009 4.825 1.00 96.50 103 ILE A C 1
ATOM 864 O O . ILE A 1 103 ? -19.756 5.831 5.374 1.00 96.50 103 ILE A O 1
ATOM 868 N N . SER A 1 104 ? -18.868 3.766 5.292 1.00 94.56 104 SER A N 1
ATOM 869 C CA . SER A 1 104 ? -19.479 3.323 6.554 1.00 94.56 104 SER A CA 1
ATOM 870 C C . SER A 1 104 ? -18.702 3.822 7.775 1.00 94.56 104 SER A C 1
ATOM 872 O O . SER A 1 104 ? -19.290 4.133 8.807 1.00 94.56 104 SER A O 1
ATOM 874 N N . ASN A 1 105 ? -17.377 3.897 7.644 1.00 92.81 105 ASN A N 1
ATOM 875 C CA . ASN A 1 105 ? -16.396 4.227 8.671 1.00 92.81 105 ASN A CA 1
ATOM 876 C C . ASN A 1 105 ? -16.564 3.463 9.998 1.00 92.81 105 ASN A C 1
ATOM 878 O O . ASN A 1 105 ? -16.186 3.941 11.069 1.00 92.81 105 ASN A O 1
ATOM 882 N N . GLU A 1 106 ? -17.120 2.254 9.945 1.00 95.50 106 GLU A N 1
ATOM 883 C CA . GLU A 1 106 ? -17.308 1.426 11.132 1.00 95.50 106 GLU A CA 1
ATOM 884 C C . GLU A 1 106 ? -15.960 0.891 11.645 1.00 95.50 106 GLU A C 1
ATOM 886 O O . GLU A 1 106 ? -15.098 0.477 10.865 1.00 95.50 106 GLU A O 1
ATOM 891 N N . GLU A 1 107 ? -15.765 0.861 12.970 1.00 94.62 107 GLU A N 1
ATOM 892 C CA . GLU A 1 107 ? -14.510 0.398 13.595 1.00 94.62 107 GLU A CA 1
ATOM 893 C C . GLU A 1 107 ? -14.156 -1.034 13.160 1.00 94.62 107 GLU A C 1
ATOM 895 O O . GLU A 1 107 ? -13.004 -1.322 12.837 1.00 94.62 107 GLU A O 1
ATOM 900 N N . ALA A 1 108 ? -15.157 -1.920 13.104 1.00 95.88 108 ALA A N 1
ATOM 901 C CA . ALA A 1 108 ? -14.978 -3.308 12.686 1.00 95.88 108 ALA A CA 1
ATOM 902 C C . ALA A 1 108 ? -14.584 -3.424 11.204 1.00 95.88 108 ALA A C 1
ATOM 904 O O . ALA A 1 108 ? -13.671 -4.180 10.880 1.00 95.88 108 ALA A O 1
ATOM 905 N N . ALA A 1 109 ? -15.210 -2.635 10.324 1.00 97.56 109 ALA A N 1
ATOM 906 C CA . ALA A 1 109 ? -14.895 -2.623 8.897 1.00 97.56 109 ALA A CA 1
ATOM 907 C C . ALA A 1 109 ? -13.474 -2.092 8.634 1.00 97.56 109 ALA A C 1
ATOM 909 O O . ALA A 1 109 ? -12.719 -2.683 7.863 1.00 97.56 109 ALA A O 1
ATOM 910 N N . ASN A 1 110 ? -13.066 -1.027 9.335 1.00 97.44 110 ASN A N 1
ATOM 911 C CA . ASN A 1 110 ? -11.691 -0.523 9.281 1.00 97.44 110 ASN A CA 1
ATOM 912 C C . ASN A 1 110 ? -10.685 -1.573 9.777 1.00 97.44 110 ASN A C 1
ATOM 914 O O . ASN A 1 110 ? -9.640 -1.771 9.156 1.00 97.44 110 ASN A O 1
ATOM 918 N N . ALA A 1 111 ? -10.998 -2.280 10.866 1.00 97.00 111 ALA A N 1
ATOM 919 C CA . ALA A 1 111 ? -10.135 -3.334 11.387 1.00 97.00 111 ALA A CA 1
ATOM 920 C C . ALA A 1 111 ? -9.965 -4.501 10.398 1.00 97.00 111 ALA A C 1
ATOM 922 O O . ALA A 1 111 ? -8.846 -4.974 10.181 1.00 97.00 111 ALA A O 1
ATOM 923 N N . GLU A 1 112 ? -11.064 -4.954 9.791 1.00 97.62 112 GLU A N 1
ATOM 924 C CA . GLU A 1 112 ? -11.058 -6.037 8.806 1.00 97.62 112 GLU A CA 1
ATOM 925 C C . GLU A 1 112 ? -10.274 -5.651 7.549 1.00 97.62 112 GLU A C 1
ATOM 927 O O . GLU A 1 112 ? -9.433 -6.428 7.091 1.00 97.62 112 GLU A O 1
ATOM 932 N N . PHE A 1 113 ? -10.460 -4.421 7.062 1.00 98.19 113 PHE A N 1
ATOM 933 C CA . PHE A 1 113 ? -9.670 -3.873 5.964 1.00 98.19 113 PHE A CA 1
ATOM 934 C C . PHE A 1 113 ? -8.171 -3.888 6.269 1.00 98.19 113 PHE A C 1
ATOM 936 O O . PHE A 1 113 ? -7.401 -4.442 5.488 1.00 98.19 113 PHE A O 1
ATOM 943 N N . ILE A 1 114 ? -7.752 -3.314 7.405 1.00 97.25 114 ILE A N 1
ATOM 944 C CA . ILE A 1 114 ? -6.330 -3.220 7.778 1.00 97.25 114 ILE A CA 1
ATOM 945 C C . ILE A 1 114 ? -5.711 -4.614 7.830 1.00 97.25 114 ILE A C 1
ATOM 947 O O . ILE A 1 114 ? -4.620 -4.835 7.304 1.00 97.25 114 ILE A O 1
ATOM 951 N N . LYS A 1 115 ? -6.417 -5.567 8.442 1.00 96.12 115 LYS A N 1
ATOM 952 C CA . LYS A 1 115 ? -5.954 -6.947 8.540 1.00 96.12 115 LYS A CA 1
ATOM 953 C C . LYS A 1 115 ? -5.790 -7.583 7.159 1.00 96.12 115 LYS A C 1
ATOM 955 O O . LYS A 1 115 ? -4.709 -8.084 6.858 1.00 96.12 115 LYS A O 1
ATOM 96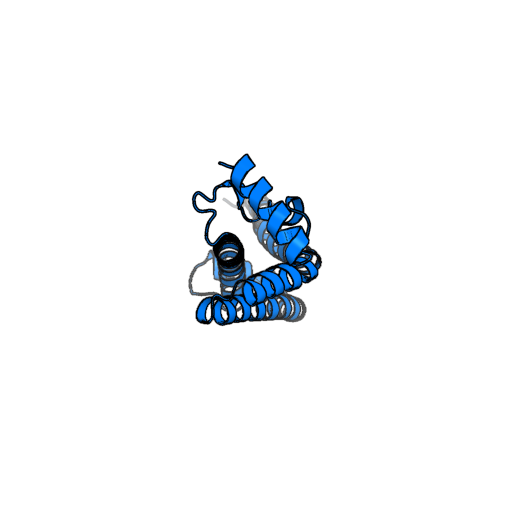0 N N . GLY A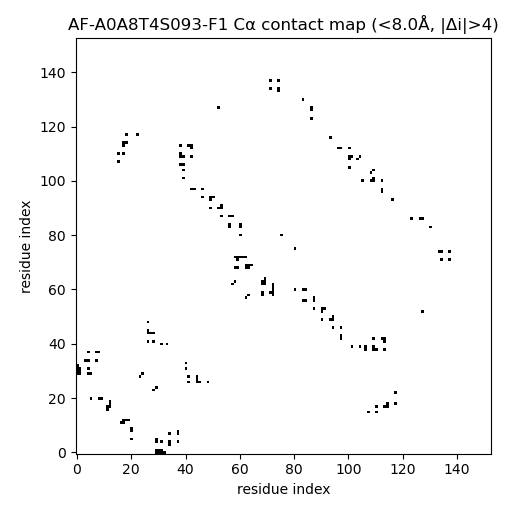 1 116 ? -6.835 -7.547 6.332 1.00 96.50 116 GLY A N 1
ATOM 961 C CA . GLY A 1 116 ? -6.810 -8.163 5.006 1.00 96.50 116 GLY A CA 1
ATOM 962 C C . GLY A 1 116 ? -5.747 -7.541 4.101 1.00 96.50 116 GLY A C 1
ATOM 963 O O . GLY A 1 116 ? -5.001 -8.256 3.434 1.00 96.50 116 GLY A O 1
ATOM 964 N N . PHE A 1 117 ? -5.624 -6.213 4.132 1.00 97.50 117 PHE A N 1
ATOM 965 C CA . PHE A 1 117 ? -4.620 -5.507 3.351 1.00 97.50 117 PHE A CA 1
ATOM 966 C C . PHE A 1 117 ? -3.204 -5.899 3.773 1.00 97.50 117 PHE A C 1
ATOM 968 O O . PHE A 1 117 ? -2.397 -6.244 2.917 1.00 97.50 117 PHE A O 1
ATOM 975 N N . LEU A 1 118 ? -2.889 -5.898 5.073 1.00 95.38 118 LEU A N 1
ATOM 976 C CA . LEU A 1 118 ? -1.542 -6.225 5.553 1.00 95.38 118 LEU A CA 1
ATOM 977 C C . LEU A 1 118 ? -1.141 -7.685 5.302 1.00 95.38 118 LEU A C 1
ATOM 979 O O . LEU A 1 118 ? 0.042 -7.964 5.088 1.00 95.38 118 LEU A O 1
ATOM 983 N N . GLU A 1 119 ? -2.103 -8.610 5.303 1.00 94.62 119 GLU A N 1
ATOM 984 C CA . GLU A 1 119 ? -1.865 -10.008 4.928 1.00 94.62 119 GLU A CA 1
ATOM 985 C C . GLU A 1 119 ? -1.384 -10.126 3.471 1.00 94.62 119 GLU A C 1
ATOM 987 O O . GLU A 1 119 ? -0.423 -10.849 3.199 1.00 94.62 119 GLU A O 1
ATOM 992 N N . GLU A 1 120 ? -1.983 -9.374 2.544 1.00 95.38 120 GLU A N 1
ATOM 993 C CA . GLU A 1 120 ? -1.581 -9.371 1.132 1.00 95.38 120 GLU A CA 1
ATOM 994 C C . GLU A 1 120 ? -0.380 -8.458 0.842 1.00 95.38 120 GLU A C 1
ATOM 996 O O . GLU A 1 120 ? 0.449 -8.768 -0.022 1.00 95.38 120 GLU A O 1
ATOM 1001 N N . TRP A 1 121 ? -0.254 -7.352 1.580 1.00 94.69 121 TRP A N 1
ATOM 1002 C CA . TRP A 1 121 ? 0.734 -6.301 1.345 1.00 94.69 121 TRP A CA 1
ATOM 1003 C C . TRP A 1 121 ? 2.155 -6.845 1.293 1.00 94.69 121 TRP A C 1
ATOM 1005 O O . TRP A 1 121 ? 2.951 -6.380 0.490 1.00 94.69 121 TRP A O 1
ATOM 1015 N N . LYS A 1 122 ? 2.476 -7.874 2.084 1.00 88.62 122 LYS A N 1
ATOM 1016 C CA . LYS A 1 122 ? 3.809 -8.498 2.083 1.00 88.62 122 LYS A CA 1
ATOM 1017 C C . LYS A 1 122 ? 4.210 -9.014 0.702 1.00 88.62 122 LYS A C 1
ATOM 1019 O O . LYS A 1 122 ? 5.319 -8.744 0.259 1.00 88.62 122 LYS A O 1
ATOM 1024 N N . GLY A 1 123 ? 3.311 -9.727 0.023 1.00 93.19 123 GLY A N 1
ATOM 1025 C CA . GLY A 1 123 ? 3.571 -10.257 -1.317 1.00 93.19 123 GLY A CA 1
ATOM 1026 C C . GLY A 1 123 ? 3.446 -9.188 -2.400 1.00 93.19 123 GLY A C 1
ATOM 1027 O O . GLY A 1 123 ? 4.225 -9.175 -3.351 1.00 93.19 123 GLY A O 1
ATOM 1028 N N . LEU A 1 124 ? 2.489 -8.270 -2.244 1.00 95.62 124 LEU A N 1
ATOM 1029 C CA . LEU A 1 124 ? 2.305 -7.164 -3.180 1.00 95.62 124 LEU A CA 1
ATOM 1030 C C . LEU A 1 124 ? 3.518 -6.224 -3.180 1.00 95.62 124 LEU A C 1
ATOM 1032 O O . LEU A 1 124 ? 4.003 -5.861 -4.246 1.00 95.62 124 LEU A O 1
ATOM 1036 N N . LYS A 1 125 ? 4.052 -5.899 -1.998 1.00 94.56 125 LYS A N 1
ATOM 1037 C CA . LYS A 1 125 ? 5.222 -5.039 -1.803 1.00 94.56 125 LYS A CA 1
ATOM 1038 C C . LYS A 1 125 ? 6.440 -5.540 -2.572 1.00 94.56 125 LYS A C 1
ATOM 1040 O O . LYS A 1 125 ? 7.055 -4.745 -3.269 1.00 94.56 125 LYS A O 1
ATOM 1045 N N . THR A 1 126 ? 6.754 -6.833 -2.501 1.00 95.62 126 THR A N 1
ATOM 1046 C CA . THR A 1 126 ? 7.892 -7.401 -3.243 1.00 95.62 126 THR A CA 1
ATOM 1047 C C . THR A 1 126 ? 7.755 -7.170 -4.747 1.00 95.62 126 THR A C 1
ATOM 1049 O O . THR A 1 126 ? 8.690 -6.696 -5.380 1.00 95.62 126 THR A O 1
ATOM 1052 N N . LYS A 1 127 ? 6.563 -7.397 -5.310 1.00 96.69 127 LYS A N 1
ATOM 1053 C CA . LYS A 1 127 ? 6.312 -7.152 -6.739 1.00 96.69 127 LYS A CA 1
ATOM 1054 C C . LYS A 1 127 ? 6.404 -5.671 -7.110 1.00 96.69 127 LYS A C 1
ATOM 1056 O O . LYS A 1 127 ? 6.913 -5.336 -8.175 1.00 96.69 127 LYS A O 1
ATOM 1061 N N . LEU A 1 128 ? 5.912 -4.782 -6.241 1.00 96.62 128 LEU A N 1
ATOM 1062 C CA . LEU A 1 128 ? 6.057 -3.335 -6.428 1.00 96.62 128 LEU A CA 1
ATOM 1063 C C . LEU A 1 128 ? 7.541 -2.949 -6.488 1.00 96.62 128 LEU A C 1
ATOM 1065 O O . LEU A 1 128 ? 7.951 -2.246 -7.407 1.00 96.62 128 LEU A O 1
ATOM 1069 N N . GLU A 1 129 ? 8.344 -3.437 -5.540 1.00 96.12 129 GLU A N 1
ATOM 1070 C CA . GLU A 1 129 ? 9.783 -3.165 -5.463 1.00 96.12 129 GLU A CA 1
ATOM 1071 C C . GLU A 1 129 ? 10.538 -3.676 -6.698 1.00 96.12 129 GLU A C 1
ATOM 1073 O O . GLU A 1 129 ? 11.381 -2.956 -7.225 1.00 96.12 129 GLU A O 1
ATOM 1078 N N . GLU A 1 130 ? 10.214 -4.871 -7.198 1.00 96.44 130 GLU A N 1
ATOM 1079 C CA . GLU A 1 130 ? 10.826 -5.450 -8.405 1.00 96.44 130 GLU A CA 1
ATOM 1080 C C . GLU A 1 130 ? 10.556 -4.609 -9.664 1.00 96.44 130 GLU A C 1
ATOM 1082 O O . GLU A 1 130 ? 11.474 -4.317 -10.440 1.00 96.44 130 GLU A O 1
ATOM 1087 N N . ILE A 1 131 ? 9.308 -4.169 -9.852 1.00 97.06 131 ILE A N 1
ATOM 1088 C CA . ILE A 1 131 ? 8.900 -3.353 -11.006 1.00 97.06 131 ILE A CA 1
ATOM 1089 C C . ILE A 1 131 ? 9.536 -1.962 -10.922 1.00 97.06 131 ILE A C 1
ATOM 1091 O O . ILE A 1 131 ? 10.162 -1.515 -11.884 1.00 97.06 131 ILE A O 1
ATOM 1095 N N . ILE A 1 132 ? 9.460 -1.305 -9.760 1.00 96.31 132 ILE A N 1
ATOM 1096 C CA . ILE A 1 132 ? 10.084 0.009 -9.534 1.00 96.31 132 ILE A CA 1
ATOM 1097 C C . ILE A 1 132 ? 11.604 -0.075 -9.732 1.00 96.31 132 ILE A C 1
ATOM 1099 O O . ILE A 1 132 ? 12.197 0.803 -10.355 1.00 96.31 132 ILE A O 1
ATOM 1103 N N . ALA A 1 133 ? 12.253 -1.136 -9.244 1.00 96.19 133 ALA A N 1
ATOM 1104 C CA . ALA A 1 133 ? 13.685 -1.338 -9.443 1.00 96.19 133 ALA A CA 1
ATOM 1105 C C . ALA A 1 133 ? 14.044 -1.516 -10.923 1.00 96.19 133 ALA A C 1
ATOM 1107 O O . ALA A 1 133 ? 15.065 -0.989 -11.356 1.00 96.19 133 ALA A O 1
ATOM 1108 N N . SER A 1 134 ? 13.215 -2.215 -11.700 1.00 95.31 134 SER A N 1
ATOM 1109 C CA . SER A 1 134 ? 13.428 -2.395 -13.142 1.00 95.31 134 SER A CA 1
ATOM 1110 C C . SER A 1 134 ? 13.404 -1.059 -13.882 1.00 95.31 134 SER A C 1
ATOM 1112 O O . SER A 1 134 ? 14.320 -0.772 -14.654 1.00 95.31 134 SER A O 1
ATOM 1114 N N . VAL A 1 135 ? 12.422 -0.208 -13.569 1.00 95.25 135 VAL A N 1
ATOM 1115 C CA . VAL A 1 135 ? 12.326 1.156 -14.107 1.00 95.25 135 VAL A CA 1
ATOM 1116 C C . VAL A 1 135 ? 13.525 1.997 -13.677 1.00 95.25 135 VAL A C 1
ATOM 1118 O O . VAL A 1 135 ? 14.242 2.519 -14.527 1.00 95.25 135 VAL A O 1
ATOM 1121 N N . LYS A 1 136 ? 13.827 2.052 -12.376 1.00 95.38 136 LYS A N 1
ATOM 1122 C CA . LYS A 1 136 ? 14.977 2.795 -11.838 1.00 95.38 136 LYS A CA 1
ATOM 1123 C C . LYS A 1 136 ? 16.294 2.393 -12.515 1.00 95.38 136 LYS A C 1
ATOM 1125 O O . LYS A 1 136 ? 17.059 3.251 -12.937 1.00 95.38 136 LYS A O 1
ATOM 1130 N N . ASN A 1 137 ? 16.545 1.092 -12.653 1.00 94.69 137 ASN A N 1
ATOM 1131 C CA . ASN A 1 137 ? 17.781 0.576 -13.244 1.00 94.69 137 ASN A CA 1
ATOM 1132 C C . ASN A 1 137 ? 17.857 0.819 -14.763 1.00 94.69 137 ASN A C 1
ATOM 1134 O O . ASN A 1 137 ? 18.950 0.785 -15.326 1.00 94.69 137 ASN A O 1
ATOM 1138 N N . SER A 1 138 ? 16.729 1.038 -15.446 1.00 92.94 138 SER A N 1
ATOM 1139 C CA . SER A 1 138 ? 16.733 1.367 -16.878 1.00 92.94 138 SER A CA 1
ATOM 1140 C C . SER A 1 138 ? 17.369 2.732 -17.155 1.00 92.94 138 SER A C 1
ATOM 1142 O O . SER A 1 138 ? 18.065 2.886 -18.154 1.00 92.94 138 SER A O 1
ATOM 1144 N N . TRP A 1 139 ? 17.207 3.691 -16.241 1.00 92.81 139 TRP A N 1
ATOM 1145 C CA . TRP A 1 139 ? 17.809 5.021 -16.342 1.00 92.81 139 TRP A CA 1
ATOM 1146 C C . TRP A 1 139 ? 19.334 5.000 -16.163 1.00 92.81 139 TRP A C 1
ATOM 1148 O O . TRP A 1 139 ? 20.036 5.795 -16.781 1.00 92.81 139 TRP A O 1
ATOM 1158 N N . GLU A 1 140 ? 19.866 4.066 -15.368 1.00 87.50 140 GLU A N 1
ATOM 1159 C CA . GLU A 1 140 ? 21.318 3.886 -15.210 1.00 87.50 140 GLU A CA 1
ATOM 1160 C C . GLU A 1 140 ? 21.938 3.193 -16.435 1.00 87.50 140 GLU A C 1
ATOM 1162 O O . GLU A 1 140 ? 22.972 3.632 -16.938 1.00 87.50 140 GLU A O 1
ATOM 1167 N N . LYS A 1 141 ? 21.286 2.157 -16.977 1.00 76.94 141 LYS A N 1
ATOM 1168 C CA . LYS A 1 141 ? 21.822 1.370 -18.103 1.00 76.94 141 LYS A CA 1
ATOM 1169 C C . LYS A 1 141 ? 21.971 2.168 -19.401 1.00 76.94 141 LYS A C 1
ATOM 1171 O O . LYS A 1 141 ? 22.972 2.004 -20.092 1.00 76.94 141 LYS A O 1
ATOM 1176 N N . GLU A 1 142 ? 21.018 3.039 -19.732 1.00 59.53 142 GLU A N 1
ATOM 1177 C CA . GLU A 1 142 ? 21.113 3.865 -20.948 1.00 59.53 142 GLU A CA 1
ATOM 1178 C C . GLU A 1 142 ? 22.233 4.915 -20.866 1.00 59.53 142 GLU A C 1
ATOM 1180 O O . GLU A 1 142 ? 22.862 5.230 -21.881 1.00 59.53 142 GLU A O 1
ATOM 1185 N N . SER A 1 143 ? 22.530 5.423 -19.663 1.00 56.03 143 SER A N 1
ATOM 1186 C CA . SER A 1 143 ? 23.612 6.393 -19.446 1.00 56.03 143 SER A CA 1
ATOM 1187 C C . SER A 1 143 ? 25.000 5.796 -19.733 1.00 56.03 143 SER A C 1
ATOM 1189 O O . SER A 1 143 ? 25.855 6.461 -20.318 1.00 56.03 143 SER A O 1
ATOM 1191 N N . GLU A 1 144 ? 25.195 4.502 -19.455 1.00 48.84 144 GLU A N 1
ATOM 1192 C CA . GLU A 1 144 ? 26.446 3.788 -19.747 1.00 48.84 144 GLU A CA 1
ATOM 1193 C C . GLU A 1 144 ? 26.620 3.456 -21.243 1.00 48.84 144 GLU A C 1
ATOM 1195 O O . GLU A 1 144 ? 27.747 3.368 -21.745 1.00 48.84 144 GLU A O 1
ATOM 1200 N N . GLU A 1 145 ? 25.522 3.253 -21.979 1.00 48.22 145 GLU A N 1
ATOM 1201 C CA . GLU A 1 145 ? 25.557 3.004 -23.427 1.00 48.22 145 GLU A CA 1
ATOM 1202 C C . GLU A 1 145 ? 25.757 4.295 -24.233 1.00 48.22 145 GLU A C 1
ATOM 1204 O O . GLU A 1 145 ? 26.497 4.301 -25.222 1.00 48.22 145 GLU A O 1
ATOM 1209 N N . THR A 1 146 ? 25.174 5.410 -23.784 1.00 45.78 146 THR A N 1
ATOM 1210 C CA . THR A 1 146 ? 25.369 6.730 -24.404 1.00 45.78 146 THR A CA 1
ATOM 1211 C C . THR A 1 146 ? 26.753 7.322 -24.123 1.00 45.78 146 THR A C 1
ATOM 1213 O O . THR A 1 146 ? 27.346 7.897 -25.039 1.00 45.78 146 THR A O 1
ATOM 1216 N N . GLU A 1 147 ? 27.353 7.091 -22.948 1.00 43.62 147 GLU A N 1
ATOM 1217 C CA . GLU A 1 147 ? 28.755 7.470 -22.689 1.00 43.62 147 GLU A CA 1
ATOM 1218 C C . GLU A 1 147 ? 29.759 6.728 -23.592 1.00 43.62 147 GLU A C 1
ATOM 1220 O O . GLU A 1 147 ? 30.799 7.283 -23.951 1.00 43.62 147 GLU A O 1
ATOM 1225 N N . LYS A 1 148 ? 29.443 5.511 -24.061 1.00 44.94 148 LYS A N 1
ATOM 1226 C CA . LYS A 1 148 ? 30.280 4.783 -25.039 1.00 44.94 148 LYS A CA 1
ATOM 1227 C C . LYS A 1 148 ? 30.141 5.292 -26.477 1.00 44.94 148 LYS A C 1
ATOM 1229 O O . LYS A 1 148 ? 31.019 5.023 -27.296 1.00 44.94 148 LYS A O 1
ATOM 1234 N N . LEU A 1 149 ? 29.071 6.023 -26.791 1.00 49.16 149 LEU A N 1
ATOM 1235 C CA . LEU A 1 149 ? 28.819 6.599 -28.119 1.00 49.16 149 LEU A CA 1
ATOM 1236 C C . LEU A 1 149 ? 29.291 8.059 -28.242 1.00 49.16 149 LEU A C 1
ATOM 1238 O O . LEU A 1 149 ? 29.326 8.599 -29.347 1.00 49.16 149 LEU A O 1
ATOM 1242 N N . GLY A 1 150 ? 29.746 8.672 -27.144 1.00 48.59 150 GLY A N 1
ATOM 1243 C CA . GLY A 1 150 ? 30.325 10.020 -27.081 1.00 48.59 150 GLY A CA 1
ATOM 1244 C C . GLY A 1 150 ? 31.760 10.147 -27.610 1.00 48.59 150 GLY A C 1
ATOM 1245 O O . GLY A 1 150 ? 32.535 10.938 -27.082 1.00 48.59 150 GLY A O 1
ATOM 1246 N N . TYR A 1 151 ? 32.125 9.379 -28.640 1.00 52.00 151 TYR A N 1
ATOM 1247 C CA . TYR A 1 151 ? 33.385 9.535 -29.377 1.00 52.00 151 TYR A CA 1
ATOM 1248 C C . TYR A 1 151 ? 33.141 9.750 -30.873 1.00 52.00 151 TYR A C 1
ATOM 1250 O O . TYR A 1 151 ? 33.867 9.216 -31.700 1.00 52.00 151 TYR A O 1
ATOM 1258 N N . PHE A 1 152 ? 32.125 10.535 -31.237 1.00 46.56 152 PHE A N 1
ATOM 1259 C CA . PHE A 1 152 ? 32.065 11.175 -32.553 1.00 46.56 152 PHE A CA 1
ATOM 1260 C C . PHE A 1 152 ? 31.521 12.598 -32.433 1.00 46.56 152 PHE A C 1
ATOM 1262 O O . PHE A 1 152 ? 30.319 12.852 -32.497 1.00 46.56 152 PHE A O 1
ATOM 1269 N N . GLY A 1 153 ? 32.489 13.494 -32.258 1.00 51.88 153 GLY A N 1
ATOM 1270 C CA . GLY A 1 153 ? 32.426 14.947 -32.229 1.00 51.88 153 GLY A CA 1
ATOM 1271 C C . GLY A 1 153 ? 33.831 15.461 -31.978 1.00 51.88 153 GLY A C 1
ATOM 1272 O O . GLY A 1 153 ? 34.123 15.754 -30.803 1.00 51.88 153 GLY A O 1
#

Radius of gyration: 19.61 Å; Cα contacts (8 Å, |Δi|>4): 110; chains: 1; bounding box: 53×25×56 Å

pLDDT: mean 88.81, std 12.99, range [43.62, 98.5]

Foldseek 3Di:
DLVVLQVLVVVLCVVQVFDHPVLLVVLVLSPDPDSPLSLLVSLVSVLVVLVVLLVVLCLLLPPDPDPLSVVLVVLDDPVVNVVSVVLNVVSVVLNVLSVVCNVVSDSNSSRVSNRVCSVCCVVSVVSSCVSVVSSVVVVVVVVVVVVVVPPDD

Sequence (153 aa):
MADEVRKRYEELKKRHKLPKFEELEGFQISDLEETEFLLSEIRGKIGERLDACREFFSELLNPDTDPANMYESRVFSDAEKKEVFDVFKRLMFWTRASLEVSISNEEAANAEFIKGFLEEWKGLKTKLEEIIASVKNSWEKESEETEKLGYFG

Nearest PDB structures (foldseek):
  5l0j-assembly1_B  TM=5.057E-01  e=4.375E-01  Homo sapiens
  3cax-assembly1_A-2  TM=4.824E-01  e=5.072E+00  Pyrococcus furiosus DSM 3638
  2v0o-assembly2_C  TM=2.958E-01  e=2.893E+00  Homo sapiens

Secondary structure (DSSP, 8-state):
-HHHHHHHHHHHHHHHTPPPGGGGGGGTGGG----TTHHHHHHHHHHHHHHHHHHHHHHHHS--S-HHHHHHTTSS-HHHHHHHHHHHHHHHHHHHHHHHHHHH--HHHHHHHHHHHHHHHHHHHHHHHHHHHHHHHHHHHHHHHHHHH----

Mean predicted aligned error: 6.15 Å